Protein AF-A0A3C0G7I8-F1 (afdb_monomer)

Solvent-accessible surface area (backbone atoms only — not comparable to full-atom values): 9766 Å² total; per-residue (Å²): 88,79,38,72,7,56,22,66,44,64,63,46,77,74,35,37,33,35,42,37,39,37,36,43,68,58,21,67,82,72,39,85,88,54,86,49,59,69,55,48,51,51,53,53,50,49,58,37,45,78,68,74,43,72,70,84,62,51,44,79,36,51,72,63,36,63,72,69,69,67,92,52,60,54,32,27,35,38,39,73,42,81,46,66,68,59,52,55,56,59,64,66,66,85,47,89,30,53,48,75,42,58,27,32,32,50,41,63,47,76,64,43,49,50,55,18,50,52,47,5,52,53,41,19,49,55,52,46,47,51,56,22,57,76,70,75,40,43,74,46,58,79,77,46,77,49,64,71,82,86,74,66,77,63,78,38,74,68,58,94,89,64,81,53,65,40,47,31,43,39,30,30,45,73,84

Mean predicted aligned error: 5.97 Å

Sequence (175 aa):
MTVTGSAPLEKTIIKYRVKATLSMDQVYYADTRVENLDQLRKQYYQELKALNIDTSKFQEKEMEYFSLGYQRDGTILYYETDSKELAMKLLKTNLLGVQLQFQVKQNVSPENNKIALNAALENAKAYAMELCKTINTELGNIHAISSNANYNDDWTSYYADYQEQLTVNVVYSMN

Nearest PDB structures (foldseek):
  4hvz-assembly1_B  TM=3.948E-01  e=2.234E-05  Brucella abortus S19
  2aye-assembly1_B  TM=4.817E-01  e=7.652E-01  Human papillomavirus type 6a
  1u0s-assembly1_A  TM=3.860E-01  e=6.535E+00  Thermotoga maritima

pLDDT: mean 90.64, std 8.02, range [61.12, 98.19]

Radius of gyration: 23.78 Å; Cα contacts (8 Å, |Δi|>4): 324; chains: 1; bounding box: 54×26×65 Å

Foldseek 3Di:
DKFKFKFFFDKDFQKKKKKKKQAVVQCVVPPPVQPDAVSSVVVLVVLCVVLVHDPVQWDKDQVVNVVVVDPDDITIIMHMDRDPVNNVSSVPDDDGRIDIFMWTFIDGDPVSVVVGVVNRVVRRVVVQQVVCVVVVWHWADWDDKDWDDPDGDDIDGDDPPDGDMTMMMIDTDID

Structure (mmCIF, N/CA/C/O backbone):
data_AF-A0A3C0G7I8-F1
#
_entry.id   AF-A0A3C0G7I8-F1
#
loop_
_atom_site.group_PDB
_atom_site.id
_atom_site.type_symbol
_atom_site.label_atom_id
_atom_site.label_alt_id
_atom_site.label_comp_id
_atom_site.label_asym_id
_atom_site.label_entity_id
_atom_site.label_seq_id
_atom_site.pdbx_PDB_ins_code
_atom_site.Cartn_x
_atom_site.Cartn_y
_atom_site.Cartn_z
_atom_site.occupancy
_atom_site.B_iso_or_equiv
_atom_site.auth_seq_id
_atom_site.auth_comp_id
_atom_site.auth_asym_id
_atom_site.auth_atom_id
_atom_site.pdbx_PDB_model_num
ATOM 1 N N . MET A 1 1 ? -27.426 -0.188 22.214 1.00 93.62 1 MET A N 1
ATOM 2 C CA . MET A 1 1 ? -26.848 0.917 21.424 1.00 93.62 1 MET A CA 1
ATOM 3 C C . MET A 1 1 ? -25.549 0.448 20.803 1.00 93.62 1 MET A C 1
ATOM 5 O O . MET A 1 1 ? -24.766 -0.174 21.506 1.00 93.62 1 MET A O 1
ATOM 9 N N . THR A 1 2 ? -25.323 0.735 19.525 1.00 96.50 2 THR A N 1
ATOM 10 C CA . THR A 1 2 ? -24.067 0.407 18.836 1.00 96.50 2 THR A CA 1
ATOM 11 C C . THR A 1 2 ? -23.374 1.703 18.465 1.00 96.50 2 THR A C 1
ATOM 13 O O . THR A 1 2 ? -24.005 2.577 17.876 1.00 96.50 2 THR A O 1
ATOM 16 N N . VAL A 1 3 ? -22.097 1.821 18.810 1.00 97.19 3 VAL A N 1
ATOM 17 C CA . VAL A 1 3 ? -21.262 2.974 18.467 1.00 97.19 3 VAL A CA 1
ATOM 18 C C . VAL A 1 3 ? -19.970 2.508 17.820 1.00 97.19 3 VAL A C 1
ATOM 20 O O . VAL A 1 3 ? -19.453 1.436 18.145 1.00 97.19 3 VAL A O 1
ATOM 23 N N . THR A 1 4 ? -19.440 3.339 16.933 1.00 97.50 4 THR A N 1
ATOM 24 C CA . THR A 1 4 ? -18.114 3.154 16.353 1.00 97.50 4 THR A CA 1
ATOM 25 C C . THR A 1 4 ? -17.188 4.190 16.963 1.00 97.50 4 THR A C 1
ATOM 27 O O . THR A 1 4 ? -17.491 5.380 16.926 1.00 97.50 4 THR A O 1
ATOM 30 N N . GLY A 1 5 ? -16.077 3.735 17.529 1.00 96.88 5 GLY A N 1
ATOM 31 C CA . GLY A 1 5 ? -14.963 4.602 17.885 1.00 96.88 5 GLY A CA 1
ATOM 32 C C . GLY A 1 5 ? -13.823 4.418 16.904 1.00 96.88 5 GLY A C 1
ATOM 33 O O . GLY A 1 5 ? -13.622 3.316 16.378 1.00 96.88 5 GLY A O 1
ATOM 34 N N . SER A 1 6 ? -13.070 5.482 16.665 1.00 96.06 6 SER A N 1
ATOM 35 C CA . SER A 1 6 ? -11.881 5.421 15.827 1.00 96.06 6 SER A CA 1
ATOM 36 C C . SER A 1 6 ? -10.701 6.153 16.444 1.00 96.06 6 SER A C 1
ATOM 38 O O . SER A 1 6 ? -10.852 7.077 17.244 1.00 96.06 6 SER A O 1
ATOM 40 N N . ALA A 1 7 ? -9.505 5.703 16.081 1.00 95.44 7 ALA A N 1
ATOM 41 C CA . ALA A 1 7 ? -8.261 6.360 16.438 1.00 95.44 7 ALA A CA 1
ATOM 42 C C . ALA A 1 7 ? -7.238 6.208 15.308 1.00 95.44 7 ALA A C 1
ATOM 44 O O . ALA A 1 7 ? -7.260 5.199 14.594 1.00 95.44 7 ALA A O 1
ATOM 45 N N . PRO A 1 8 ? -6.323 7.177 15.143 1.00 93.12 8 PRO A N 1
ATOM 46 C CA . PRO A 1 8 ? -5.198 7.037 14.231 1.00 93.12 8 PRO A CA 1
ATOM 47 C C . PRO A 1 8 ? -4.386 5.769 14.506 1.00 93.12 8 PRO A C 1
ATOM 49 O O . PRO A 1 8 ? -4.097 5.448 15.660 1.00 93.12 8 PRO A O 1
ATOM 52 N N . LEU A 1 9 ? -3.990 5.070 13.443 1.00 90.94 9 LEU A N 1
ATOM 53 C CA . LEU A 1 9 ? -3.142 3.888 13.521 1.00 90.94 9 LEU A CA 1
ATOM 54 C C . LEU A 1 9 ? -1.766 4.189 12.930 1.00 90.94 9 LEU A C 1
ATOM 56 O O . LEU A 1 9 ? -1.592 4.287 11.716 1.00 90.94 9 LEU A O 1
ATOM 60 N N . GLU A 1 10 ? -0.768 4.311 13.799 1.00 89.75 10 GLU A N 1
ATOM 61 C CA . GLU A 1 10 ? 0.603 4.545 13.360 1.00 89.75 10 GLU A CA 1
ATOM 62 C C . GLU A 1 10 ? 1.241 3.278 12.783 1.00 89.75 10 GLU A C 1
ATOM 64 O O . GLU A 1 10 ? 1.371 2.251 13.459 1.00 89.75 10 GLU A O 1
ATOM 69 N N . LYS A 1 11 ? 1.706 3.394 11.536 1.00 88.19 11 LYS A N 1
ATOM 70 C CA . LYS A 1 11 ? 2.409 2.346 10.795 1.00 88.19 11 LYS A CA 1
ATOM 71 C C . LYS A 1 11 ? 3.816 2.785 10.426 1.00 88.19 11 LYS A C 1
ATOM 73 O O . LYS A 1 11 ? 4.028 3.907 9.973 1.00 88.19 11 LYS A O 1
ATOM 78 N N . THR A 1 12 ? 4.758 1.854 10.507 1.00 89.25 12 THR A N 1
ATOM 79 C CA . THR A 1 12 ? 6.131 2.063 10.040 1.00 89.25 12 THR A CA 1
ATOM 80 C C . THR A 1 12 ? 6.305 1.426 8.671 1.00 89.25 12 THR A C 1
ATOM 82 O O . THR A 1 12 ? 5.957 0.261 8.477 1.00 89.25 12 THR A O 1
ATOM 85 N N . ILE A 1 13 ? 6.852 2.173 7.711 1.00 91.38 13 ILE A N 1
ATOM 86 C CA . ILE A 1 13 ? 7.230 1.610 6.411 1.00 91.38 13 ILE A CA 1
ATOM 87 C C . ILE A 1 13 ? 8.472 0.743 6.606 1.00 91.38 13 ILE A C 1
ATOM 89 O O . ILE A 1 13 ? 9.491 1.221 7.100 1.00 91.38 13 ILE A O 1
ATOM 93 N N . ILE A 1 14 ? 8.380 -0.519 6.195 1.00 92.69 14 ILE A N 1
ATOM 94 C CA . ILE A 1 14 ? 9.472 -1.494 6.297 1.00 92.69 14 ILE A CA 1
ATOM 95 C C . ILE A 1 14 ? 10.107 -1.809 4.943 1.00 92.69 14 ILE A C 1
ATOM 97 O O . ILE A 1 14 ? 11.230 -2.298 4.908 1.00 92.69 14 ILE A O 1
ATOM 101 N N . LYS A 1 15 ? 9.407 -1.543 3.831 1.00 95.00 15 LYS A N 1
ATOM 102 C CA . LYS A 1 15 ? 9.918 -1.787 2.479 1.00 95.00 15 LYS A CA 1
ATOM 103 C C . LYS A 1 15 ? 9.237 -0.893 1.448 1.00 95.00 15 LYS A C 1
ATOM 105 O O . LYS A 1 15 ? 8.079 -0.512 1.623 1.00 95.00 15 LYS A O 1
ATOM 110 N N . TYR A 1 16 ? 9.933 -0.616 0.352 1.00 95.75 16 TYR A N 1
ATOM 111 C CA . TYR A 1 16 ? 9.432 0.155 -0.784 1.00 95.75 16 TYR A CA 1
ATOM 112 C C . TYR A 1 16 ? 9.385 -0.706 -2.045 1.00 95.75 16 TYR A C 1
ATOM 114 O O . TYR A 1 16 ? 10.254 -1.553 -2.265 1.00 95.75 16 TYR A O 1
ATOM 122 N N . ARG A 1 17 ? 8.387 -0.459 -2.893 1.00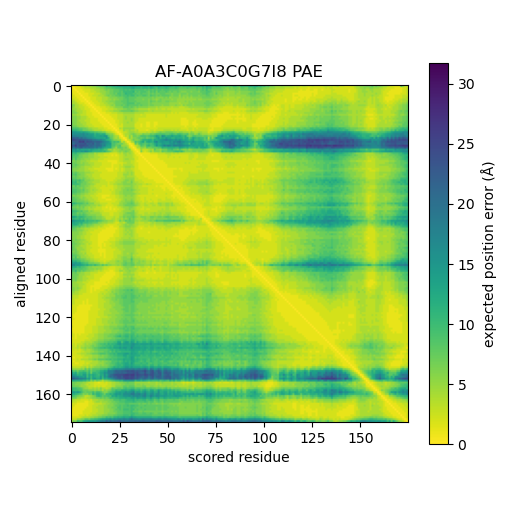 96.06 17 ARG A N 1
ATOM 123 C CA . ARG A 1 17 ? 8.266 -1.057 -4.220 1.00 96.06 17 ARG A CA 1
ATOM 124 C C . ARG A 1 17 ? 7.840 -0.006 -5.227 1.00 96.06 17 ARG A C 1
ATOM 126 O O . ARG A 1 17 ? 6.940 0.787 -4.969 1.00 96.06 17 ARG A O 1
ATOM 133 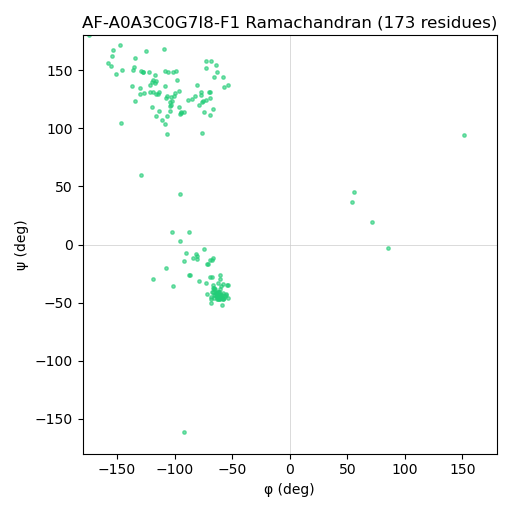N N . VAL A 1 18 ? 8.469 -0.024 -6.393 1.00 96.38 18 VAL A N 1
ATOM 134 C CA . VAL A 1 18 ? 7.948 0.660 -7.575 1.00 96.38 18 VAL A CA 1
ATOM 135 C C . VAL A 1 18 ? 7.348 -0.395 -8.487 1.00 96.38 18 VAL A C 1
ATOM 137 O O . VAL A 1 18 ? 8.038 -1.328 -8.902 1.00 96.38 18 VAL A O 1
ATOM 140 N N . LYS A 1 19 ? 6.053 -0.249 -8.762 1.00 96.12 19 LYS A N 1
ATOM 141 C CA . LYS A 1 19 ? 5.335 -1.012 -9.779 1.00 96.12 19 LYS A CA 1
ATOM 142 C C . LYS A 1 19 ? 5.344 -0.194 -11.063 1.00 96.12 19 LYS A C 1
ATOM 144 O O . LYS A 1 19 ? 4.755 0.883 -11.103 1.00 96.12 19 LYS A O 1
ATOM 149 N N . ALA A 1 20 ? 6.022 -0.697 -12.086 1.00 95.75 20 ALA A N 1
ATOM 150 C CA . ALA A 1 20 ? 6.023 -0.117 -13.419 1.00 95.75 20 ALA A CA 1
ATOM 151 C C . ALA A 1 20 ? 5.139 -0.961 -14.337 1.00 95.75 20 ALA A C 1
ATOM 153 O O . ALA A 1 20 ? 5.440 -2.123 -14.596 1.00 95.75 20 ALA A O 1
ATOM 154 N N . THR A 1 21 ? 4.047 -0.380 -14.815 1.00 95.31 21 THR A N 1
ATOM 155 C CA . THR A 1 21 ? 3.182 -0.980 -15.829 1.00 95.31 21 THR A CA 1
ATOM 156 C C . THR A 1 21 ? 3.622 -0.454 -17.187 1.00 95.31 21 THR A C 1
ATOM 158 O O . THR A 1 21 ? 3.489 0.739 -17.459 1.00 95.31 21 THR A O 1
ATOM 161 N N . LEU A 1 22 ? 4.158 -1.335 -18.025 1.00 94.31 22 LEU A N 1
ATOM 162 C CA . LEU A 1 22 ? 4.527 -1.041 -19.407 1.00 94.31 22 LEU A CA 1
ATOM 163 C C . LEU A 1 22 ? 3.370 -1.497 -20.290 1.00 94.31 22 LEU A C 1
ATOM 165 O O . LEU A 1 22 ? 3.034 -2.677 -20.281 1.00 94.31 22 LEU A O 1
ATOM 169 N N . SER A 1 23 ? 2.748 -0.579 -21.025 1.00 92.50 23 SER A N 1
ATOM 170 C CA . SER A 1 23 ? 1.558 -0.873 -21.826 1.00 92.50 23 SER A CA 1
ATOM 171 C C . SER A 1 23 ? 1.666 -0.283 -23.225 1.00 92.50 23 SER A C 1
ATOM 173 O O . SER A 1 23 ? 1.800 0.933 -23.386 1.00 92.50 23 SER A O 1
ATOM 175 N N . MET A 1 24 ? 1.531 -1.135 -24.245 1.00 90.19 24 MET A N 1
ATOM 176 C CA . MET A 1 24 ? 1.491 -0.689 -25.639 1.00 90.19 24 MET A CA 1
ATOM 177 C C . MET A 1 24 ? 0.193 0.049 -25.991 1.00 90.19 24 MET A C 1
ATOM 179 O O . MET A 1 24 ? 0.175 0.782 -26.978 1.00 90.19 24 MET A O 1
ATOM 183 N N . ASP A 1 25 ? -0.867 -0.069 -25.178 1.00 83.19 25 ASP A N 1
ATOM 184 C CA . ASP A 1 25 ? -2.118 0.687 -25.363 1.00 83.19 25 ASP A CA 1
ATOM 185 C C . ASP A 1 25 ? -1.883 2.200 -25.351 1.00 83.19 25 ASP A C 1
ATOM 187 O O . ASP A 1 25 ? -2.437 2.920 -26.177 1.00 83.19 25 ASP A O 1
ATOM 191 N N . GLN A 1 26 ? -1.028 2.690 -24.450 1.00 72.38 26 GLN A N 1
ATOM 192 C CA . GLN A 1 26 ? -0.733 4.122 -24.339 1.00 72.38 26 GLN A CA 1
ATOM 193 C C . GLN A 1 26 ? 0.260 4.599 -25.404 1.00 72.38 26 GLN A C 1
ATOM 195 O O . GLN A 1 26 ? 0.187 5.741 -25.851 1.00 72.38 26 GLN A O 1
ATOM 200 N N . VAL A 1 27 ? 1.179 3.727 -25.822 1.00 77.38 27 VAL A N 1
ATOM 201 C CA . VAL A 1 27 ? 2.197 4.033 -26.837 1.00 77.38 27 VAL A CA 1
ATOM 202 C C . VAL A 1 27 ? 1.580 4.129 -28.224 1.00 77.38 27 VAL A C 1
ATOM 204 O O . VAL A 1 27 ? 1.882 5.063 -28.959 1.00 77.38 27 VAL A O 1
ATOM 207 N N . TYR A 1 28 ? 0.673 3.210 -28.563 1.00 66.25 28 TYR A N 1
ATOM 208 C CA . TYR A 1 28 ? 0.080 3.103 -29.897 1.00 66.25 28 TYR A CA 1
ATOM 209 C C . TYR A 1 28 ? -0.540 4.417 -30.400 1.00 66.25 28 TYR A C 1
ATOM 211 O O . TYR A 1 28 ? -0.462 4.724 -31.587 1.00 66.25 28 TYR A O 1
ATOM 219 N N . TYR A 1 29 ? -1.129 5.209 -29.501 1.00 63.94 29 TYR A N 1
ATOM 220 C CA . TYR A 1 29 ? -1.742 6.493 -29.848 1.00 63.94 29 TYR A CA 1
ATOM 221 C C . TYR A 1 29 ? -0.792 7.696 -29.732 1.00 63.94 29 TYR A C 1
ATOM 223 O O . TYR A 1 29 ? -1.132 8.770 -30.223 1.00 63.94 29 TYR A O 1
ATOM 231 N N . ALA A 1 30 ? 0.367 7.546 -29.080 1.00 64.44 30 ALA A N 1
ATOM 232 C CA . ALA A 1 30 ? 1.217 8.664 -28.661 1.00 64.44 30 ALA A CA 1
ATOM 233 C C . ALA A 1 30 ? 2.624 8.671 -29.283 1.00 64.44 30 ALA A C 1
ATOM 235 O O . ALA A 1 30 ? 3.187 9.747 -29.476 1.00 64.44 30 ALA A O 1
ATOM 236 N N . ASP A 1 31 ? 3.201 7.509 -29.605 1.00 66.94 31 ASP A N 1
ATOM 237 C CA . ASP A 1 31 ? 4.534 7.409 -30.204 1.00 66.94 31 ASP A CA 1
ATOM 238 C C . ASP A 1 31 ? 4.634 6.219 -31.167 1.00 66.94 31 ASP A C 1
ATOM 240 O O . ASP A 1 31 ? 4.769 5.064 -30.767 1.00 66.94 31 ASP A O 1
ATOM 244 N N . THR A 1 32 ? 4.618 6.511 -32.468 1.00 66.44 32 THR A N 1
ATOM 245 C CA . THR A 1 32 ? 4.704 5.500 -33.531 1.00 66.44 32 THR A CA 1
ATOM 246 C C . THR A 1 32 ? 6.107 4.915 -33.715 1.00 66.44 32 THR A C 1
ATOM 248 O O . THR A 1 32 ? 6.276 4.010 -34.528 1.00 66.44 32 THR A O 1
ATOM 251 N N . ARG A 1 33 ? 7.122 5.409 -32.988 1.00 72.19 33 ARG A N 1
ATOM 252 C CA . ARG A 1 33 ? 8.514 4.920 -33.069 1.00 72.19 33 ARG A CA 1
ATOM 253 C C . ARG A 1 33 ? 8.770 3.691 -32.200 1.00 72.19 33 ARG A C 1
ATOM 255 O O . ARG A 1 33 ? 9.837 3.092 -32.308 1.00 72.19 33 ARG A O 1
ATOM 262 N N . VAL A 1 34 ? 7.836 3.353 -31.313 1.00 81.12 34 VAL A N 1
ATOM 263 C CA . VAL A 1 34 ? 7.900 2.165 -30.462 1.00 81.12 34 VAL A CA 1
ATOM 264 C C . VAL A 1 34 ? 6.868 1.172 -30.980 1.00 81.12 34 VAL A C 1
ATOM 266 O O . VAL A 1 34 ? 5.666 1.333 -30.794 1.00 81.12 34 VAL A O 1
ATOM 269 N N . GLU A 1 35 ? 7.355 0.149 -31.671 1.00 82.81 35 GLU A N 1
ATOM 270 C CA . GLU A 1 35 ? 6.530 -0.797 -32.426 1.00 82.81 35 GLU A CA 1
ATOM 271 C C . GLU A 1 35 ? 6.046 -1.969 -31.566 1.00 82.81 35 GLU A C 1
ATOM 273 O O . GLU A 1 35 ? 5.028 -2.587 -31.871 1.00 82.81 35 GLU A O 1
ATOM 278 N N . ASN A 1 36 ? 6.780 -2.305 -30.502 1.00 89.56 36 ASN A N 1
ATOM 279 C CA . ASN A 1 36 ? 6.503 -3.467 -29.660 1.00 89.56 36 ASN A CA 1
ATOM 280 C C . ASN A 1 36 ? 7.014 -3.299 -28.222 1.00 89.56 36 ASN A C 1
ATOM 282 O O . ASN A 1 36 ? 7.822 -2.418 -27.909 1.00 89.56 36 ASN A O 1
ATOM 286 N N . LEU A 1 37 ? 6.556 -4.202 -27.351 1.00 90.94 37 LEU A N 1
ATOM 287 C CA . LEU A 1 37 ? 6.876 -4.207 -25.926 1.00 90.94 37 LEU A CA 1
ATOM 288 C C . LEU A 1 37 ? 8.381 -4.332 -25.645 1.00 90.94 37 LEU A C 1
ATOM 290 O O . LEU A 1 37 ? 8.884 -3.711 -24.710 1.00 90.94 37 LEU A O 1
ATOM 294 N N . ASP A 1 38 ? 9.123 -5.090 -26.453 1.00 92.62 38 ASP A N 1
ATOM 295 C CA . ASP A 1 38 ? 10.566 -5.261 -26.261 1.00 92.62 38 ASP A CA 1
ATOM 296 C C . ASP A 1 38 ? 11.335 -3.954 -26.478 1.00 92.62 38 ASP A C 1
ATOM 298 O O . ASP A 1 38 ? 12.288 -3.666 -25.747 1.00 92.62 38 ASP A O 1
ATOM 302 N N . GLN A 1 39 ? 10.927 -3.146 -27.461 1.00 91.88 39 GLN A N 1
ATOM 303 C CA . GLN A 1 39 ? 11.487 -1.812 -27.676 1.00 91.88 39 GLN A CA 1
ATOM 304 C C . GLN A 1 39 ? 11.152 -0.880 -26.505 1.00 91.88 39 GLN A C 1
ATOM 306 O O . GLN A 1 39 ? 12.063 -0.236 -25.980 1.00 91.88 39 GLN A O 1
ATOM 311 N N . LEU A 1 40 ? 9.895 -0.873 -26.039 1.00 92.44 40 LEU A N 1
ATOM 312 C CA . LEU A 1 40 ? 9.478 -0.092 -24.868 1.00 92.44 40 LEU A CA 1
ATOM 313 C C . LEU A 1 40 ? 10.292 -0.474 -23.620 1.00 92.44 40 LEU A C 1
ATOM 315 O O . LEU A 1 40 ? 10.839 0.391 -22.935 1.00 92.44 40 LEU A O 1
ATOM 319 N N . ARG A 1 41 ? 10.447 -1.778 -23.357 1.00 93.88 41 ARG A N 1
ATOM 320 C CA . ARG A 1 41 ? 11.230 -2.304 -22.228 1.00 93.88 41 ARG A CA 1
ATOM 321 C C . ARG A 1 41 ? 12.698 -1.883 -22.321 1.00 93.88 41 ARG A C 1
ATOM 323 O O . ARG A 1 41 ? 13.283 -1.468 -21.321 1.00 93.88 41 ARG A O 1
ATOM 330 N N . LYS A 1 42 ? 13.303 -1.960 -23.512 1.00 93.31 42 LYS A N 1
ATOM 331 C CA . LYS A 1 42 ? 14.693 -1.525 -23.736 1.00 93.31 42 LYS A CA 1
ATOM 332 C C . LYS A 1 42 ? 14.872 -0.034 -23.463 1.00 93.31 42 LYS A C 1
ATOM 334 O O . LYS A 1 42 ? 15.821 0.316 -22.766 1.00 93.31 42 LYS A O 1
ATOM 339 N N . GLN A 1 43 ? 13.973 0.814 -23.963 1.00 92.38 43 GLN A N 1
ATOM 340 C CA . GLN A 1 43 ? 14.009 2.257 -23.701 1.00 92.38 43 GLN A CA 1
ATOM 341 C C . GLN A 1 43 ? 13.856 2.552 -22.206 1.00 92.38 43 GLN A C 1
ATOM 343 O O . GLN A 1 43 ? 14.667 3.280 -21.638 1.00 92.38 43 GLN A O 1
ATOM 348 N N . TYR A 1 44 ? 12.900 1.901 -21.537 1.00 94.12 44 TYR A N 1
ATOM 349 C CA . TYR A 1 44 ? 12.710 2.053 -20.095 1.00 94.12 44 TYR A CA 1
ATOM 350 C C . TYR A 1 44 ? 13.974 1.687 -19.303 1.00 94.12 44 TYR A C 1
ATOM 352 O O . TYR A 1 44 ? 14.437 2.451 -18.458 1.00 94.12 44 TYR A O 1
ATOM 360 N N . TYR A 1 45 ? 14.602 0.550 -19.613 1.00 95.00 45 TYR A N 1
ATOM 361 C CA . TYR A 1 45 ? 15.847 0.142 -18.961 1.00 95.00 45 TYR A CA 1
ATOM 362 C C . TYR A 1 45 ? 17.045 1.035 -19.300 1.00 95.00 45 TYR A C 1
ATOM 364 O O . TYR A 1 45 ? 17.956 1.147 -18.480 1.00 95.00 45 TYR A O 1
ATOM 372 N N . GLN A 1 46 ? 17.074 1.681 -20.466 1.00 93.88 46 GLN A N 1
ATOM 373 C CA . GLN A 1 46 ? 18.107 2.666 -20.799 1.00 93.88 46 GLN A CA 1
ATOM 374 C C . GLN A 1 46 ? 17.977 3.931 -19.941 1.00 93.88 46 GLN A C 1
ATOM 376 O O . GLN A 1 46 ? 18.970 4.341 -19.339 1.00 93.88 46 GLN A O 1
ATOM 381 N N . GLU A 1 47 ? 16.766 4.480 -19.803 1.00 92.81 47 GLU A N 1
ATOM 382 C CA . GLU A 1 47 ? 16.472 5.619 -18.913 1.00 92.81 47 GLU A CA 1
ATOM 383 C C . GLU A 1 47 ? 16.877 5.314 -17.462 1.00 92.81 47 GLU A C 1
ATOM 385 O O . GLU A 1 47 ? 17.557 6.092 -16.790 1.00 92.81 47 GLU A O 1
ATOM 390 N N . LEU A 1 48 ? 16.543 4.114 -16.988 1.00 94.06 48 LEU A N 1
ATOM 391 C CA . LEU A 1 48 ? 16.911 3.652 -15.651 1.00 94.06 48 LEU A CA 1
ATOM 392 C C . LEU A 1 48 ? 18.427 3.521 -15.454 1.00 94.06 48 LEU A C 1
ATOM 394 O O . LEU A 1 48 ? 18.958 3.924 -14.416 1.00 94.06 48 LEU A O 1
ATOM 398 N N . LYS A 1 49 ? 19.149 2.999 -16.449 1.00 92.94 49 LYS A N 1
ATOM 399 C CA . LYS A 1 49 ? 20.615 2.898 -16.400 1.00 92.94 49 LYS A CA 1
ATOM 400 C C . LYS A 1 49 ? 21.286 4.268 -16.395 1.00 92.94 49 LYS A C 1
ATOM 402 O O . LYS A 1 49 ? 22.257 4.438 -15.663 1.00 92.94 49 LYS A O 1
ATOM 407 N N . ALA A 1 50 ? 20.757 5.250 -17.128 1.00 91.88 50 ALA A N 1
ATOM 408 C CA . ALA A 1 50 ? 21.240 6.635 -17.075 1.00 91.88 50 ALA A CA 1
ATOM 409 C C . ALA A 1 50 ? 21.098 7.244 -15.666 1.00 91.88 50 ALA A C 1
ATOM 411 O O . ALA A 1 50 ? 21.884 8.096 -15.255 1.00 91.88 50 ALA A O 1
ATOM 412 N N . LEU A 1 51 ? 20.138 6.746 -14.883 1.00 90.25 51 LEU A N 1
ATOM 413 C CA . LEU A 1 51 ? 19.953 7.073 -13.472 1.00 90.25 51 LEU A CA 1
ATOM 414 C C . LEU A 1 51 ? 20.770 6.180 -12.519 1.00 90.25 51 LEU A C 1
ATOM 416 O O . LEU A 1 51 ? 20.560 6.254 -11.308 1.00 90.25 51 LEU A O 1
ATOM 420 N N . ASN A 1 52 ? 21.715 5.370 -13.002 1.00 91.62 52 ASN A N 1
ATOM 421 C CA . ASN A 1 52 ? 22.485 4.405 -12.203 1.00 91.62 52 ASN A CA 1
ATOM 422 C C . ASN A 1 52 ? 21.597 3.432 -11.404 1.00 91.62 52 ASN A C 1
ATOM 424 O O . ASN A 1 52 ? 21.905 3.097 -10.259 1.00 91.62 52 ASN A O 1
ATOM 428 N N . ILE A 1 53 ? 20.465 3.017 -11.977 1.00 93.31 53 ILE A N 1
ATOM 429 C CA . ILE A 1 53 ? 19.558 2.049 -11.359 1.00 93.31 53 ILE A CA 1
ATOM 430 C C . ILE A 1 53 ? 19.873 0.653 -11.897 1.00 93.31 53 ILE A C 1
ATOM 432 O O . ILE A 1 53 ? 19.995 0.444 -13.105 1.00 93.31 53 ILE A O 1
ATOM 436 N N . ASP A 1 54 ? 19.996 -0.310 -10.987 1.00 93.31 54 ASP A N 1
ATOM 437 C CA . ASP A 1 54 ? 20.296 -1.700 -11.316 1.00 93.31 54 ASP A CA 1
ATOM 438 C C . ASP A 1 54 ? 19.058 -2.415 -11.871 1.00 93.31 54 ASP A C 1
ATOM 440 O O . ASP A 1 54 ? 18.222 -2.935 -11.132 1.00 93.31 54 ASP A O 1
ATOM 444 N N . THR A 1 55 ? 18.951 -2.468 -13.197 1.00 93.19 55 THR A N 1
ATOM 445 C CA . THR A 1 55 ? 17.797 -3.070 -13.871 1.00 93.19 55 THR A CA 1
ATOM 446 C C . THR A 1 55 ? 17.680 -4.584 -13.662 1.00 93.19 55 THR A C 1
ATOM 448 O O . THR A 1 55 ? 16.642 -5.150 -13.987 1.00 93.19 55 THR A O 1
ATOM 451 N N . SER A 1 56 ? 18.704 -5.263 -13.129 1.00 94.88 56 SER A N 1
ATOM 452 C CA . SER A 1 56 ? 18.637 -6.708 -12.859 1.00 94.88 56 SER A CA 1
ATOM 453 C C . SER A 1 56 ? 17.720 -7.061 -11.683 1.00 94.88 56 SER A C 1
ATOM 455 O O . SER A 1 56 ? 17.291 -8.204 -11.554 1.00 94.88 56 SER A O 1
ATOM 457 N N . LYS A 1 57 ? 17.379 -6.074 -10.844 1.00 94.69 57 LYS A N 1
ATOM 458 C CA . LYS A 1 57 ? 16.495 -6.251 -9.683 1.00 94.69 57 LYS A CA 1
ATOM 459 C C . LYS A 1 57 ? 15.009 -6.229 -10.026 1.00 94.69 57 LYS A C 1
ATOM 461 O O . LYS A 1 57 ? 14.193 -6.494 -9.144 1.00 94.69 57 LYS A O 1
ATOM 466 N N . PHE A 1 58 ? 14.648 -5.902 -11.267 1.00 96.44 58 PHE A N 1
ATOM 467 C CA . PHE A 1 58 ? 13.253 -5.943 -11.681 1.00 96.44 58 PHE A CA 1
ATOM 468 C C . PHE A 1 58 ? 12.760 -7.382 -11.781 1.00 96.44 58 PHE A C 1
ATOM 470 O O . PHE A 1 58 ? 13.376 -8.227 -12.427 1.00 96.44 58 PHE A O 1
ATOM 477 N N . GLN A 1 59 ? 11.608 -7.639 -11.172 1.00 96.88 59 GLN A N 1
ATOM 478 C CA . GLN A 1 59 ? 10.864 -8.874 -11.360 1.00 96.88 59 GLN A CA 1
ATOM 479 C C . GLN A 1 59 ? 9.699 -8.632 -12.305 1.00 96.88 59 GLN A C 1
ATOM 481 O O . GLN A 1 59 ? 8.841 -7.794 -12.030 1.00 96.88 59 GLN A O 1
ATOM 486 N N . GLU A 1 60 ? 9.649 -9.399 -13.384 1.00 96.12 60 GLU A N 1
ATOM 487 C CA . GLU A 1 60 ? 8.547 -9.356 -14.334 1.00 96.12 60 GLU A CA 1
ATOM 488 C C . GLU A 1 60 ? 7.342 -10.163 -13.826 1.00 96.12 60 GLU A C 1
ATOM 490 O O . GLU A 1 60 ? 7.491 -11.250 -13.261 1.00 96.12 60 GLU A O 1
ATOM 495 N N . LYS A 1 61 ? 6.144 -9.596 -13.986 1.00 94.88 61 LYS A N 1
ATOM 496 C CA . LYS A 1 61 ? 4.850 -10.121 -13.528 1.00 94.88 61 LYS A CA 1
ATOM 497 C C . LYS A 1 61 ? 3.854 -10.125 -14.685 1.00 94.88 61 LYS A C 1
ATOM 499 O O . LYS A 1 61 ? 2.806 -9.490 -14.633 1.00 94.88 61 LYS A O 1
ATOM 504 N N . GLU A 1 62 ? 4.194 -10.858 -15.736 1.00 87.75 62 GLU A N 1
ATOM 505 C CA . GLU A 1 62 ? 3.415 -10.932 -16.978 1.00 87.75 62 GLU A CA 1
ATOM 506 C C . GLU A 1 62 ? 1.941 -11.317 -16.734 1.00 87.75 62 GLU A C 1
ATOM 508 O O . GLU A 1 62 ? 1.028 -10.632 -17.189 1.00 87.75 62 GLU A O 1
ATOM 513 N N . MET A 1 63 ? 1.696 -12.337 -15.901 1.00 89.81 63 MET A N 1
ATOM 514 C CA . MET A 1 63 ? 0.339 -12.773 -15.537 1.00 89.81 63 MET A CA 1
ATOM 515 C C . MET A 1 63 ? -0.491 -11.694 -14.835 1.00 89.81 63 MET A C 1
ATOM 517 O O . MET A 1 63 ? -1.714 -11.683 -14.957 1.00 89.81 63 MET A O 1
ATOM 521 N N . GLU A 1 64 ? 0.153 -10.790 -14.096 1.00 93.94 64 GLU A N 1
ATOM 522 C CA . GLU A 1 64 ? -0.551 -9.683 -13.456 1.00 93.94 64 GLU A CA 1
ATOM 523 C C . GLU A 1 64 ? -0.985 -8.637 -14.481 1.00 93.94 64 GLU A C 1
ATOM 525 O O . GLU A 1 64 ? -2.032 -8.030 -14.313 1.00 93.94 64 GLU A O 1
ATOM 530 N N . TYR A 1 65 ? -0.220 -8.427 -15.556 1.00 92.81 65 TYR A N 1
ATOM 531 C CA . TYR A 1 65 ? -0.657 -7.537 -16.627 1.00 92.81 65 TYR A CA 1
ATOM 532 C C . TYR A 1 65 ? -1.847 -8.142 -17.381 1.00 92.81 65 TYR A C 1
ATOM 534 O O . TYR A 1 65 ? -2.849 -7.461 -17.593 1.00 92.81 65 TYR A O 1
ATOM 542 N N . PHE A 1 66 ? -1.780 -9.438 -17.710 1.00 89.56 66 PHE A N 1
ATOM 543 C CA . PHE A 1 66 ? -2.876 -10.141 -18.383 1.00 89.56 66 PHE A CA 1
ATOM 544 C C . PHE A 1 66 ? -4.195 -10.101 -17.604 1.00 89.56 66 PHE A C 1
ATOM 546 O O . PHE A 1 66 ? -5.262 -10.020 -18.212 1.00 89.56 66 PHE A O 1
ATOM 553 N N . SER A 1 67 ? -4.151 -10.113 -16.267 1.00 92.00 67 SER A N 1
ATOM 554 C CA . SER A 1 67 ? -5.368 -10.043 -15.449 1.00 92.00 67 SER A CA 1
ATOM 555 C C . SER A 1 67 ? -6.073 -8.681 -15.497 1.00 92.00 67 SER A C 1
ATOM 557 O O . SER A 1 67 ? -7.233 -8.591 -15.099 1.00 92.00 67 SER A O 1
ATOM 559 N N . LEU A 1 68 ? -5.420 -7.634 -16.019 1.00 89.50 68 LEU A N 1
ATOM 560 C CA . LEU A 1 68 ? -6.007 -6.299 -16.170 1.00 89.50 68 LEU A CA 1
ATOM 561 C C . LEU A 1 68 ? -6.912 -6.169 -17.406 1.00 89.50 68 LEU A C 1
ATOM 563 O O . LEU A 1 68 ? -7.618 -5.170 -17.528 1.00 89.50 68 LEU A O 1
ATOM 567 N N . GLY A 1 69 ? -6.921 -7.160 -18.307 1.00 85.81 69 GLY A N 1
ATOM 568 C CA . GLY A 1 69 ? -7.817 -7.185 -19.469 1.00 85.81 69 GLY A CA 1
ATOM 569 C C . GLY A 1 69 ? -7.477 -6.171 -20.568 1.00 85.81 69 GLY A C 1
ATOM 570 O O . GLY A 1 69 ? -8.342 -5.848 -21.384 1.00 85.81 69 GLY A O 1
ATOM 571 N N . TYR A 1 70 ? -6.243 -5.658 -20.589 1.00 86.50 70 TYR A N 1
ATOM 572 C CA . TYR A 1 70 ? -5.759 -4.797 -21.668 1.00 86.50 70 TYR A CA 1
ATOM 573 C C . TYR A 1 70 ? -5.723 -5.540 -23.007 1.00 86.50 70 TYR A C 1
ATOM 575 O O . TYR A 1 70 ? -5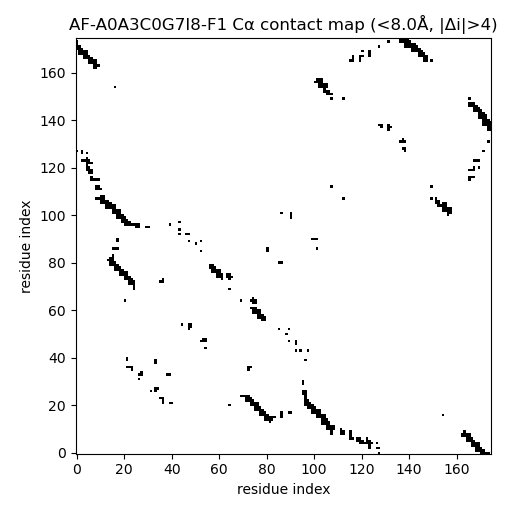.541 -6.757 -23.058 1.00 86.50 70 TYR A O 1
ATOM 583 N N . GLN A 1 71 ? -5.938 -4.799 -24.096 1.00 82.75 71 GLN A N 1
ATOM 584 C CA . GLN A 1 71 ? -6.094 -5.386 -25.430 1.00 82.75 71 GLN A CA 1
ATOM 585 C C . GLN A 1 71 ? -4.762 -5.601 -26.148 1.00 82.75 71 GLN A C 1
ATOM 587 O O . GLN A 1 71 ? -4.682 -6.459 -27.027 1.00 82.75 71 GLN A O 1
ATOM 592 N N . ARG A 1 72 ? -3.735 -4.812 -25.814 1.00 87.19 72 ARG A N 1
ATOM 593 C CA . ARG A 1 72 ? -2.397 -4.920 -26.406 1.00 87.19 72 ARG A CA 1
ATOM 594 C C . ARG A 1 72 ? -1.383 -5.466 -25.415 1.00 87.19 72 ARG A C 1
ATOM 596 O O . ARG A 1 72 ? -1.627 -5.531 -24.215 1.00 87.19 72 ARG A O 1
ATOM 603 N N . ASP A 1 73 ? -0.224 -5.819 -25.958 1.00 90.75 73 ASP A N 1
ATOM 604 C CA . ASP A 1 73 ? 0.902 -6.334 -25.194 1.00 90.75 73 ASP A CA 1
ATOM 605 C C . ASP A 1 73 ? 1.364 -5.350 -24.116 1.00 90.75 73 ASP A C 1
ATOM 607 O O . ASP A 1 73 ? 1.422 -4.128 -24.301 1.00 90.75 73 ASP A O 1
ATOM 611 N N . GLY A 1 74 ? 1.784 -5.914 -22.995 1.00 93.19 74 GLY A N 1
ATOM 612 C CA . GLY A 1 74 ? 2.374 -5.169 -21.905 1.00 93.19 74 GLY A CA 1
ATOM 613 C C . GLY A 1 74 ? 2.877 -6.089 -20.813 1.00 93.19 74 GLY A C 1
ATOM 614 O O . GLY A 1 74 ? 2.819 -7.312 -20.915 1.00 93.19 74 GLY A O 1
ATOM 615 N N . THR A 1 75 ? 3.434 -5.484 -19.775 1.00 96.00 75 THR A N 1
ATOM 616 C CA . THR A 1 75 ? 3.982 -6.215 -18.640 1.00 96.00 75 THR A CA 1
ATOM 617 C C . THR A 1 75 ? 3.975 -5.355 -17.385 1.00 96.00 75 THR A C 1
ATOM 619 O O . THR A 1 75 ? 3.875 -4.126 -17.440 1.00 96.00 75 THR A O 1
ATOM 622 N N . ILE A 1 76 ? 4.106 -6.005 -16.235 1.00 96.88 76 ILE A N 1
ATOM 623 C CA . ILE A 1 76 ? 4.319 -5.343 -14.952 1.00 96.88 76 ILE A CA 1
ATOM 624 C C . ILE A 1 76 ? 5.709 -5.703 -14.455 1.00 96.88 76 ILE A C 1
ATOM 626 O O . ILE A 1 76 ? 6.086 -6.871 -14.415 1.00 96.88 76 ILE A O 1
ATOM 630 N N . LEU A 1 77 ? 6.466 -4.690 -14.047 1.00 97.19 77 LEU A N 1
ATOM 631 C CA . LEU A 1 77 ? 7.789 -4.837 -13.464 1.00 97.19 77 LEU A CA 1
ATOM 632 C C . LEU A 1 77 ? 7.767 -4.336 -12.023 1.00 97.19 77 LEU A C 1
ATOM 634 O O . LEU A 1 77 ? 7.327 -3.218 -11.744 1.00 97.19 77 LEU A O 1
ATOM 638 N N . TYR A 1 78 ? 8.274 -5.152 -11.106 1.00 97.31 78 TYR A N 1
ATOM 639 C CA . TYR A 1 78 ? 8.435 -4.797 -9.700 1.00 97.31 78 TYR A CA 1
ATOM 640 C C . TYR A 1 78 ? 9.888 -4.547 -9.361 1.00 97.31 78 TYR A C 1
ATOM 642 O O . TYR A 1 78 ? 10.735 -5.409 -9.580 1.00 97.31 78 TYR A O 1
ATOM 650 N N . TYR A 1 79 ? 10.149 -3.394 -8.755 1.00 97.19 79 TYR A N 1
ATOM 651 C CA . TYR A 1 79 ? 11.431 -3.083 -8.143 1.00 97.19 79 TYR A CA 1
ATOM 652 C C . TYR A 1 79 ? 11.251 -2.889 -6.647 1.00 97.19 79 TYR A C 1
ATOM 654 O O . TYR A 1 79 ? 10.660 -1.898 -6.222 1.00 97.19 79 TYR A O 1
ATOM 662 N N . GLU A 1 80 ? 11.774 -3.812 -5.846 1.00 96.25 80 GLU A N 1
ATOM 663 C CA . GLU A 1 80 ? 11.737 -3.713 -4.387 1.00 96.25 80 GLU A CA 1
ATOM 664 C C . GLU A 1 80 ? 13.054 -3.167 -3.830 1.00 96.25 80 GLU A C 1
ATOM 666 O O . GLU A 1 80 ? 14.143 -3.497 -4.304 1.00 96.25 80 GLU A O 1
ATOM 671 N N . THR A 1 81 ? 12.968 -2.329 -2.799 1.00 95.62 81 THR A N 1
ATOM 672 C CA . THR A 1 81 ? 14.137 -1.751 -2.135 1.00 95.62 81 THR A CA 1
ATOM 673 C C . THR A 1 81 ? 13.823 -1.294 -0.715 1.00 95.62 81 THR A C 1
ATOM 675 O O . THR A 1 81 ? 12.687 -0.955 -0.393 1.00 95.62 81 THR A O 1
ATOM 678 N N . ASP A 1 82 ? 14.855 -1.226 0.121 1.00 95.25 82 ASP A N 1
ATOM 679 C CA . ASP A 1 82 ? 14.785 -0.637 1.461 1.00 95.25 82 ASP A CA 1
ATOM 680 C C . ASP A 1 82 ? 15.123 0.871 1.444 1.00 95.25 82 ASP A C 1
ATOM 682 O O . ASP A 1 82 ? 14.951 1.569 2.440 1.00 95.25 82 ASP A O 1
ATOM 686 N N . SER A 1 83 ? 15.572 1.411 0.300 1.00 95.00 83 SER A N 1
ATOM 687 C CA . SER A 1 83 ? 15.917 2.828 0.146 1.00 95.00 83 SER A CA 1
ATOM 688 C C . SER A 1 83 ? 14.756 3.633 -0.438 1.00 95.00 83 SER A C 1
ATOM 690 O O . SER A 1 83 ? 14.427 3.524 -1.623 1.00 95.00 83 SER A O 1
ATOM 692 N N . LYS A 1 84 ? 14.190 4.525 0.384 1.00 93.62 84 LYS A N 1
ATOM 693 C CA . LYS A 1 84 ? 13.194 5.515 -0.055 1.00 93.62 84 LYS A CA 1
ATOM 694 C C . LYS A 1 84 ? 13.721 6.369 -1.207 1.00 93.62 84 LYS A C 1
ATOM 696 O O . LYS A 1 84 ? 13.011 6.605 -2.177 1.00 93.62 84 LYS A O 1
ATOM 701 N N . GLU A 1 85 ? 14.969 6.817 -1.109 1.00 94.00 85 GLU A N 1
ATOM 702 C CA . GLU A 1 85 ? 15.604 7.684 -2.105 1.00 94.00 85 GLU A CA 1
ATOM 703 C C . GLU A 1 85 ? 15.719 6.994 -3.464 1.00 94.00 85 GLU A C 1
ATOM 705 O O . GLU A 1 85 ? 15.396 7.592 -4.491 1.00 94.00 85 GLU A O 1
ATOM 710 N N . LEU A 1 86 ? 16.116 5.717 -3.474 1.00 94.44 86 LEU A N 1
ATOM 711 C CA . LEU A 1 86 ? 16.200 4.928 -4.699 1.00 94.44 86 LEU A CA 1
ATOM 712 C C . LEU A 1 86 ? 14.819 4.728 -5.328 1.00 94.44 86 LEU A C 1
ATOM 714 O O . LEU A 1 86 ? 14.659 4.906 -6.536 1.00 94.44 86 LEU A O 1
ATOM 718 N N . ALA A 1 87 ? 13.812 4.417 -4.511 1.00 93.81 87 ALA A N 1
ATOM 719 C CA . ALA A 1 87 ? 12.444 4.266 -4.986 1.00 93.81 87 ALA A CA 1
ATOM 720 C C . ALA A 1 87 ? 11.864 5.589 -5.521 1.00 93.81 87 ALA A C 1
ATOM 722 O O . ALA A 1 87 ? 11.210 5.604 -6.558 1.00 93.81 87 ALA A O 1
ATOM 723 N N . MET A 1 88 ? 12.171 6.725 -4.892 1.00 92.00 88 MET A N 1
ATOM 724 C CA . MET A 1 88 ? 11.801 8.044 -5.416 1.00 92.00 88 MET A CA 1
ATOM 725 C C . MET A 1 88 ? 12.540 8.384 -6.714 1.00 92.00 88 MET A C 1
ATO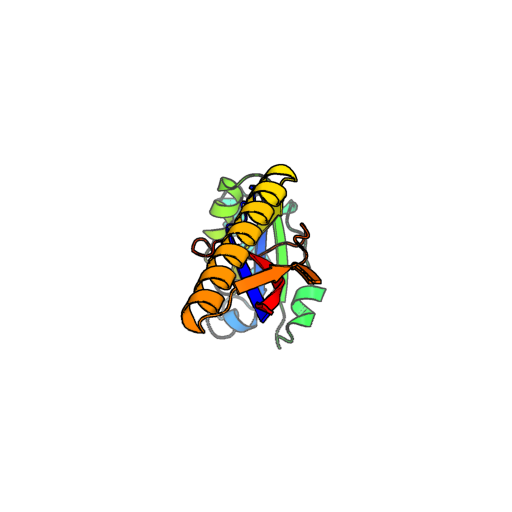M 727 O O . MET A 1 88 ? 11.966 9.029 -7.588 1.00 92.00 88 MET A O 1
ATOM 731 N N . LYS A 1 89 ? 13.802 7.963 -6.867 1.00 93.12 89 LYS A N 1
ATOM 732 C CA . LYS A 1 89 ? 14.574 8.157 -8.103 1.00 93.12 89 LYS A CA 1
ATOM 733 C C . LYS A 1 89 ? 13.955 7.395 -9.274 1.00 93.12 89 LYS A C 1
ATOM 735 O O . LYS A 1 89 ? 13.849 7.956 -10.359 1.00 93.12 89 LYS A O 1
ATOM 740 N N . LEU A 1 90 ? 13.506 6.164 -9.029 1.00 92.56 90 LEU A N 1
ATOM 741 C CA . LEU A 1 90 ? 12.771 5.339 -9.990 1.00 92.56 90 LEU A CA 1
ATOM 742 C C . LEU A 1 90 ? 11.516 6.039 -10.525 1.00 92.56 90 LEU A C 1
ATOM 744 O O . LEU A 1 90 ? 11.274 6.015 -11.722 1.00 92.56 90 LEU A O 1
ATOM 748 N N . LEU A 1 91 ? 10.749 6.714 -9.665 1.00 90.31 91 LEU A N 1
ATOM 749 C CA . LEU A 1 91 ? 9.512 7.400 -10.066 1.00 90.31 91 LEU A CA 1
ATOM 750 C C . LEU A 1 91 ? 9.731 8.612 -10.983 1.00 90.31 91 LEU A C 1
ATOM 752 O O . LEU A 1 91 ? 8.771 9.121 -11.553 1.00 90.31 91 LEU A O 1
ATOM 756 N N . LYS A 1 92 ? 10.970 9.098 -11.120 1.00 87.50 92 LYS A N 1
ATOM 757 C CA . LYS A 1 92 ? 11.287 10.247 -11.980 1.00 87.50 92 LYS A CA 1
ATOM 758 C C . LYS A 1 92 ? 11.411 9.876 -13.455 1.00 87.50 92 LYS A C 1
ATOM 760 O O . LYS A 1 92 ? 11.466 10.783 -14.282 1.00 87.50 92 LYS A O 1
ATOM 765 N N . THR A 1 93 ? 11.477 8.588 -13.798 1.00 85.56 93 THR A N 1
ATOM 766 C CA . THR A 1 93 ? 11.490 8.177 -15.205 1.00 85.56 93 THR A CA 1
ATOM 767 C C . THR A 1 93 ? 10.121 8.448 -15.812 1.00 85.56 93 THR A C 1
ATOM 769 O O . THR A 1 93 ? 9.146 7.791 -15.457 1.00 85.56 93 THR A O 1
ATOM 772 N N . ASN A 1 94 ? 10.050 9.416 -16.718 1.00 79.88 94 ASN A N 1
ATOM 773 C CA . ASN A 1 94 ? 8.833 9.740 -17.446 1.00 79.88 94 ASN A CA 1
ATOM 774 C C . ASN A 1 94 ? 8.985 9.249 -18.887 1.00 79.88 94 ASN A C 1
ATOM 776 O O . ASN A 1 94 ? 9.590 9.931 -19.711 1.00 79.88 94 ASN A O 1
ATOM 780 N N . LEU A 1 95 ? 8.486 8.046 -19.164 1.00 88.06 95 LEU A N 1
ATOM 781 C CA . LEU A 1 95 ? 8.510 7.443 -20.493 1.00 88.06 95 LEU A CA 1
ATOM 782 C C . LEU A 1 95 ? 7.073 7.150 -20.925 1.00 88.06 95 LEU A C 1
ATOM 784 O O . LEU A 1 95 ? 6.304 6.560 -20.166 1.00 88.06 95 LEU A O 1
ATOM 788 N N . LEU A 1 96 ? 6.710 7.556 -22.143 1.00 87.31 96 LEU A N 1
ATOM 789 C CA . LEU A 1 96 ? 5.400 7.237 -22.712 1.00 87.31 96 LEU A CA 1
ATOM 790 C C . LEU A 1 96 ? 5.198 5.719 -22.741 1.00 87.31 96 LEU A C 1
ATOM 792 O O . LEU A 1 96 ? 6.104 4.976 -23.107 1.00 87.31 96 LEU A O 1
ATOM 796 N N . GLY A 1 97 ? 4.014 5.257 -22.337 1.00 88.69 97 GLY A N 1
ATOM 797 C CA . GLY A 1 97 ? 3.745 3.825 -22.195 1.00 88.69 97 GLY A CA 1
ATOM 798 C C . GLY A 1 97 ? 4.150 3.220 -20.858 1.00 88.69 97 GLY A C 1
ATOM 799 O O . GLY A 1 97 ? 3.895 2.037 -20.646 1.00 88.69 97 GLY A O 1
ATOM 800 N N . VAL A 1 98 ? 4.760 3.998 -19.959 1.00 92.75 98 VAL A N 1
ATOM 801 C CA . VAL A 1 98 ? 5.146 3.550 -18.621 1.00 92.75 98 VAL A CA 1
ATOM 802 C C . VAL A 1 98 ? 4.337 4.296 -17.572 1.00 92.75 98 VAL A C 1
ATOM 804 O O . VAL A 1 98 ? 4.500 5.496 -17.370 1.00 92.75 98 VAL A O 1
ATOM 807 N N . GLN A 1 99 ? 3.504 3.561 -16.843 1.00 92.88 99 GLN A N 1
ATOM 808 C CA . GLN A 1 99 ? 2.837 4.065 -15.651 1.00 92.88 99 GLN A CA 1
ATOM 809 C C . GLN A 1 99 ? 3.566 3.562 -14.408 1.00 92.88 99 GLN A C 1
ATOM 811 O O . GLN A 1 99 ? 3.770 2.361 -14.241 1.00 92.88 99 GLN A O 1
ATOM 816 N N . LEU A 1 100 ? 3.933 4.478 -13.515 1.00 94.25 100 LEU A N 1
ATOM 817 C CA . LEU A 1 100 ? 4.635 4.152 -12.279 1.00 94.25 100 LEU A CA 1
ATOM 818 C C . LEU A 1 100 ? 3.720 4.323 -11.073 1.00 94.25 100 LEU A C 1
ATOM 820 O O . LEU A 1 100 ? 3.011 5.320 -10.947 1.00 94.25 100 LEU A O 1
ATOM 824 N N . GLN A 1 101 ? 3.780 3.363 -10.160 1.00 93.56 101 GLN A N 1
ATOM 825 C CA . GLN A 1 101 ? 3.084 3.405 -8.886 1.00 93.56 101 GLN A CA 1
ATOM 826 C C . GLN A 1 101 ? 4.072 3.171 -7.748 1.00 93.56 101 GLN A C 1
ATOM 828 O O . GLN A 1 101 ? 4.850 2.214 -7.759 1.00 93.56 101 GLN A O 1
ATOM 833 N N . PHE A 1 102 ? 4.019 4.050 -6.749 1.00 93.56 102 PHE A N 1
ATOM 834 C CA . PHE A 1 102 ? 4.785 3.909 -5.521 1.00 93.56 102 PHE A CA 1
ATOM 835 C C . PHE A 1 102 ? 3.994 3.098 -4.505 1.00 93.56 102 PHE A C 1
ATOM 837 O O . PHE A 1 102 ? 2.855 3.433 -4.173 1.00 93.56 102 PHE A O 1
ATOM 844 N N . GLN A 1 103 ? 4.603 2.026 -4.022 1.00 94.19 103 GLN A N 1
ATOM 845 C CA . GLN A 1 103 ? 4.000 1.117 -3.069 1.00 94.19 103 GLN A CA 1
ATOM 846 C C . GLN A 1 103 ? 4.910 0.930 -1.864 1.00 94.19 103 GLN A C 1
ATOM 848 O O . GLN A 1 103 ? 6.139 0.986 -1.959 1.00 94.19 103 GLN A O 1
ATOM 853 N N . VAL A 1 104 ? 4.292 0.703 -0.716 1.00 93.12 104 VAL A N 1
ATOM 854 C CA . VAL A 1 104 ? 4.984 0.473 0.545 1.00 93.12 104 VAL A CA 1
ATOM 855 C C . VAL A 1 104 ? 4.481 -0.806 1.176 1.00 93.12 104 VAL A C 1
ATOM 857 O O . VAL A 1 104 ? 3.321 -1.186 1.031 1.00 93.12 104 VAL A O 1
ATOM 860 N N . LYS A 1 105 ? 5.377 -1.465 1.897 1.00 92.50 105 LYS A N 1
ATOM 861 C CA . LYS A 1 105 ? 5.010 -2.484 2.864 1.00 92.50 105 LYS A CA 1
ATOM 862 C C . LYS A 1 105 ? 5.121 -1.855 4.242 1.00 92.50 105 LYS A C 1
ATOM 864 O O . LYS A 1 105 ? 6.145 -1.246 4.566 1.00 92.50 105 LYS A O 1
ATOM 869 N N . GLN A 1 106 ? 4.054 -1.949 5.021 1.00 89.31 106 GLN A N 1
ATOM 870 C CA . GLN A 1 106 ? 3.920 -1.268 6.302 1.00 89.31 106 GLN A CA 1
ATOM 871 C C . GLN A 1 106 ? 3.661 -2.270 7.418 1.00 89.31 106 GLN A C 1
ATOM 873 O O . GLN A 1 106 ? 3.017 -3.292 7.206 1.00 89.31 106 GLN A O 1
ATOM 878 N N . ASN A 1 107 ? 4.147 -1.943 8.609 1.00 89.50 107 ASN A N 1
ATOM 879 C CA . ASN A 1 107 ? 3.967 -2.750 9.800 1.00 89.50 107 ASN A CA 1
ATOM 880 C C . ASN A 1 107 ? 3.448 -1.892 10.959 1.00 89.50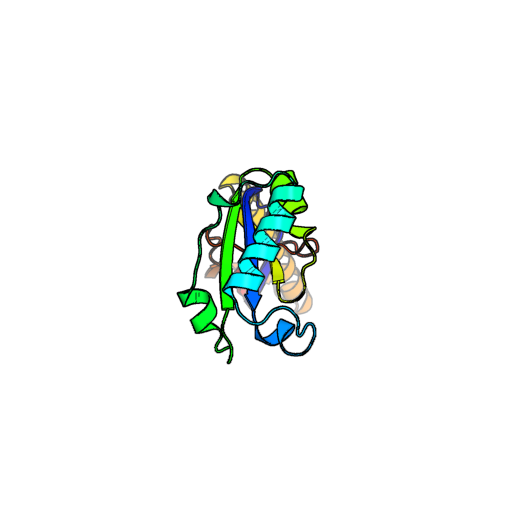 107 ASN A C 1
ATOM 882 O O . ASN A 1 107 ? 4.035 -0.861 11.293 1.00 89.50 107 ASN A O 1
ATOM 886 N N . VAL A 1 108 ? 2.376 -2.350 11.597 1.00 89.56 108 VAL A N 1
ATOM 887 C CA . VAL A 1 108 ? 1.908 -1.874 12.902 1.00 89.56 108 VAL A CA 1
ATOM 888 C C . VAL A 1 108 ? 2.675 -2.625 13.991 1.00 89.56 108 VAL A C 1
ATOM 890 O O . VAL A 1 108 ? 2.671 -3.858 14.013 1.00 89.56 108 VAL A O 1
ATOM 893 N N . SER A 1 109 ? 3.333 -1.906 14.903 1.00 90.00 109 SER A N 1
ATOM 894 C CA . SER A 1 109 ? 3.947 -2.529 16.081 1.00 90.00 109 SER A CA 1
ATOM 895 C C . SER A 1 109 ? 2.868 -2.959 17.093 1.00 90.00 109 SER A C 1
ATOM 897 O O . SER A 1 109 ? 1.818 -2.316 17.175 1.00 90.00 109 SER A O 1
ATOM 899 N N . PRO A 1 110 ? 3.101 -4.002 17.914 1.00 90.44 110 PRO A N 1
ATOM 900 C CA . PRO A 1 110 ? 2.156 -4.382 18.968 1.00 90.44 110 PRO A CA 1
ATOM 901 C C . PRO A 1 110 ? 1.810 -3.229 19.923 1.00 90.44 110 PRO A C 1
ATOM 903 O O . PRO A 1 110 ? 0.667 -3.116 20.362 1.00 90.44 110 PRO A O 1
ATOM 906 N N . GLU A 1 111 ? 2.780 -2.353 20.198 1.00 93.12 111 GLU A N 1
ATOM 907 C CA . GLU A 1 111 ? 2.595 -1.178 21.052 1.00 93.12 111 GLU A CA 1
ATOM 908 C C . GLU A 1 111 ? 1.680 -0.135 20.398 1.00 93.12 111 GLU A C 1
ATOM 910 O O . GLU A 1 111 ? 0.675 0.253 20.990 1.00 93.12 111 GLU A O 1
ATOM 915 N N . ASN A 1 112 ? 1.945 0.244 19.143 1.00 91.75 112 ASN A N 1
ATOM 916 C CA . ASN A 1 112 ? 1.106 1.201 18.413 1.00 91.75 112 ASN A CA 1
ATOM 917 C C . ASN A 1 112 ? -0.326 0.681 18.257 1.00 91.75 112 ASN A C 1
ATOM 919 O O . ASN A 1 112 ? -1.284 1.439 18.396 1.00 91.75 112 ASN A O 1
ATOM 923 N N . ASN A 1 113 ? -0.481 -0.625 18.023 1.00 91.38 113 ASN A N 1
ATOM 924 C CA . ASN A 1 113 ? -1.791 -1.260 17.957 1.00 91.38 113 ASN A CA 1
ATOM 925 C C . ASN A 1 113 ? -2.553 -1.136 19.285 1.00 91.38 113 ASN A C 1
ATOM 927 O O . ASN A 1 113 ? -3.743 -0.831 19.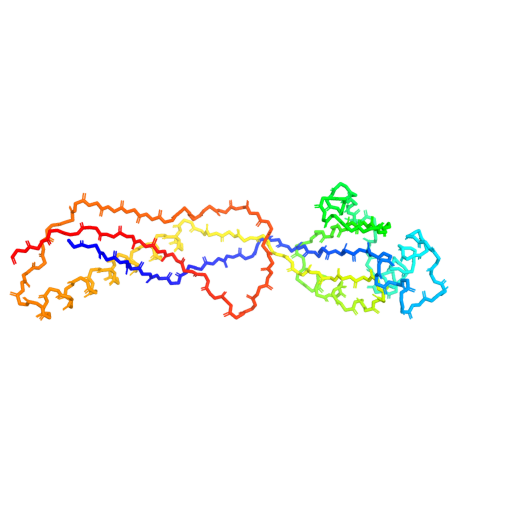290 1.00 91.38 113 ASN A O 1
ATOM 931 N N . LYS A 1 114 ? -1.872 -1.356 20.416 1.00 92.69 114 LYS A N 1
ATOM 932 C CA . LYS A 1 114 ? -2.465 -1.234 21.753 1.00 92.69 114 LYS A CA 1
ATOM 933 C C . LYS A 1 114 ? -2.869 0.208 22.063 1.00 92.69 114 LYS A C 1
ATOM 935 O O . LYS A 1 114 ? -3.964 0.426 22.577 1.00 92.69 114 LYS A O 1
ATOM 940 N N . ILE A 1 115 ? -2.016 1.177 21.726 1.00 94.88 115 ILE A N 1
ATOM 941 C CA . ILE A 1 115 ? -2.301 2.611 21.886 1.00 94.88 115 ILE A CA 1
ATOM 942 C C . ILE A 1 115 ? -3.552 2.994 21.086 1.00 94.88 115 ILE A C 1
ATOM 944 O O . ILE A 1 115 ? -4.499 3.540 21.653 1.00 94.88 115 ILE A O 1
ATOM 948 N N . ALA A 1 116 ? -3.592 2.648 19.797 1.00 94.44 116 ALA A N 1
ATOM 949 C CA . ALA A 1 116 ? -4.720 2.958 18.924 1.00 94.44 116 ALA A CA 1
ATOM 950 C C . ALA A 1 116 ? -6.017 2.268 19.383 1.00 94.44 116 ALA A C 1
ATOM 952 O O . ALA A 1 116 ? -7.077 2.889 19.389 1.00 94.44 116 ALA A O 1
ATOM 953 N N . LEU A 1 117 ? -5.943 1.008 19.825 1.00 94.44 117 LEU A N 1
ATOM 954 C CA . LEU A 1 117 ? -7.104 0.274 20.331 1.00 94.44 117 LEU A CA 1
ATOM 955 C C . LEU A 1 117 ? -7.706 0.940 21.574 1.00 94.44 117 LEU A C 1
ATOM 957 O O . LEU A 1 117 ? -8.921 1.126 21.639 1.00 94.44 117 LEU A O 1
ATOM 961 N N . ASN A 1 118 ? -6.868 1.316 22.542 1.00 96.00 118 ASN A N 1
ATOM 962 C CA . ASN A 1 118 ? -7.325 1.994 23.753 1.00 96.00 118 ASN A CA 1
ATOM 963 C C . ASN A 1 118 ? -7.986 3.335 23.417 1.00 96.00 118 ASN A C 1
ATOM 965 O O . ASN A 1 118 ? -9.097 3.596 23.873 1.00 96.00 118 ASN A O 1
ATOM 969 N N . ALA A 1 119 ? -7.354 4.137 22.557 1.00 97.25 119 ALA A N 1
ATOM 970 C CA . ALA A 1 119 ? -7.902 5.419 22.125 1.00 97.25 119 ALA A CA 1
ATOM 971 C C . ALA A 1 119 ? -9.242 5.262 21.382 1.00 97.25 119 ALA A C 1
ATOM 973 O O . ALA A 1 119 ? -10.179 6.021 21.627 1.00 97.25 119 ALA A O 1
ATOM 974 N N . ALA A 1 120 ? -9.378 4.250 20.518 1.00 96.94 120 ALA A N 1
ATOM 975 C CA . ALA A 1 120 ? -10.624 3.989 19.800 1.00 96.94 120 ALA A CA 1
ATOM 976 C C . ALA A 1 120 ? -11.753 3.544 20.750 1.00 96.94 120 ALA A C 1
ATOM 978 O O . ALA A 1 120 ? -12.900 3.956 20.582 1.00 96.94 120 ALA A O 1
ATOM 979 N N . LEU A 1 121 ? -11.442 2.743 21.776 1.00 97.00 121 LEU A N 1
ATOM 980 C CA . LEU A 1 121 ? -12.408 2.345 22.809 1.00 97.00 121 LEU A CA 1
ATOM 981 C C . LEU A 1 121 ? -12.845 3.531 23.680 1.00 97.00 121 LEU A C 1
ATOM 983 O O . LEU A 1 121 ? -14.030 3.657 23.995 1.00 97.00 121 LEU A O 1
ATOM 987 N N . GLU A 1 122 ? -11.917 4.416 24.049 1.00 97.81 122 GLU A N 1
ATOM 988 C CA . GLU A 1 122 ? -12.231 5.653 24.772 1.00 97.81 122 GLU A CA 1
ATOM 989 C C . GLU A 1 122 ? -13.113 6.585 23.934 1.00 97.81 122 GLU A C 1
ATOM 991 O O . GLU A 1 122 ? -14.117 7.094 24.437 1.00 97.81 122 GLU A O 1
ATOM 996 N N . ASN A 1 123 ? -12.801 6.740 22.644 1.00 98.19 123 ASN A N 1
ATOM 997 C CA . ASN A 1 123 ? -13.609 7.508 21.702 1.00 98.19 123 ASN A CA 1
ATOM 998 C C . ASN A 1 123 ? -15.032 6.933 21.560 1.00 98.19 123 ASN A C 1
ATOM 1000 O O . ASN A 1 123 ? -16.005 7.677 21.693 1.00 98.19 123 ASN A O 1
ATOM 1004 N N . ALA A 1 124 ? -15.164 5.610 21.391 1.00 97.94 124 ALA A N 1
ATOM 1005 C CA . ALA A 1 124 ? -16.461 4.929 21.341 1.00 97.94 124 ALA A CA 1
ATOM 1006 C C . ALA A 1 124 ? -17.284 5.190 22.611 1.00 97.94 124 ALA A C 1
ATOM 1008 O O . ALA A 1 124 ? -18.467 5.525 22.536 1.00 97.94 124 ALA A O 1
ATOM 1009 N N . LYS A 1 125 ? -16.654 5.071 23.786 1.00 97.88 125 LYS A N 1
ATOM 1010 C CA . LYS A 1 125 ? -17.311 5.309 25.074 1.00 97.88 125 LYS A CA 1
ATOM 1011 C C . LYS A 1 125 ? -17.770 6.759 25.216 1.00 97.88 125 LYS A C 1
ATOM 1013 O O . LYS A 1 125 ? -18.898 6.985 25.647 1.00 97.88 125 LYS A O 1
ATOM 1018 N N . ALA A 1 126 ? -16.927 7.727 24.859 1.00 98.00 126 ALA A N 1
ATOM 1019 C CA . ALA A 1 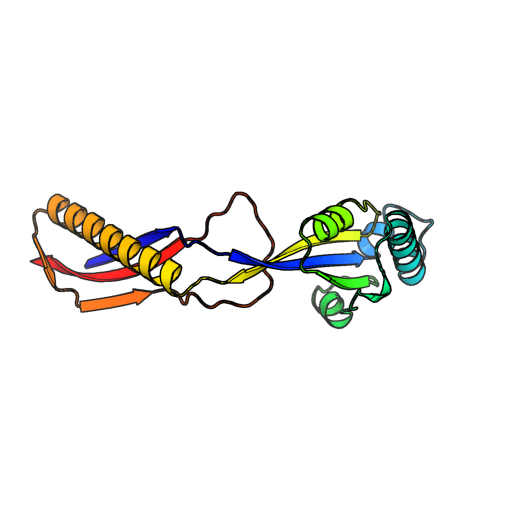126 ? -17.277 9.144 24.924 1.00 98.00 126 ALA A CA 1
ATOM 1020 C C . ALA A 1 126 ? -18.498 9.457 24.045 1.00 98.00 126 ALA A C 1
ATOM 1022 O O . ALA A 1 126 ? -19.444 10.090 24.513 1.00 98.00 126 ALA A O 1
ATOM 1023 N N . TYR A 1 127 ? -18.523 8.927 22.819 1.00 97.44 127 TYR A N 1
ATOM 1024 C CA . TYR A 1 127 ? -19.652 9.111 21.911 1.00 97.44 127 TYR A CA 1
ATOM 1025 C C . TYR A 1 127 ? -20.932 8.424 22.414 1.00 97.44 127 TYR A C 1
ATOM 1027 O O . TYR A 1 127 ? -22.012 9.009 22.383 1.00 97.44 127 TYR A O 1
ATOM 1035 N N . ALA A 1 128 ? -20.820 7.212 22.966 1.00 97.50 128 ALA A N 1
ATOM 1036 C CA . ALA A 1 128 ? -21.938 6.522 23.607 1.00 97.50 128 ALA A CA 1
ATOM 1037 C C . ALA A 1 128 ? -22.532 7.324 24.779 1.00 97.50 128 ALA A C 1
ATOM 1039 O O . ALA A 1 128 ? -23.751 7.431 24.897 1.00 97.50 128 ALA A O 1
ATOM 1040 N N . MET A 1 129 ? -21.684 7.915 25.628 1.00 97.12 129 MET A N 1
ATOM 1041 C CA . MET A 1 129 ? -22.134 8.770 26.733 1.00 97.12 129 MET A CA 1
ATOM 1042 C C . MET A 1 129 ? -22.873 10.015 26.230 1.00 97.12 129 MET A C 1
ATOM 1044 O O . MET A 1 129 ? -23.888 10.397 26.813 1.00 97.12 129 MET A O 1
ATOM 1048 N N . GLU A 1 130 ? -22.388 10.637 25.154 1.00 96.94 130 GLU A N 1
ATOM 1049 C CA . GLU A 1 130 ? -23.045 11.789 24.535 1.00 96.94 130 GLU A CA 1
ATOM 1050 C C . GLU A 1 130 ? -24.426 11.419 23.980 1.00 96.94 130 GLU A C 1
ATOM 1052 O O . GLU A 1 130 ? -25.408 12.085 24.305 1.00 96.94 130 GLU A O 1
ATOM 1057 N N . LEU A 1 131 ? -24.528 10.305 23.249 1.00 96.06 131 LEU A N 1
ATOM 1058 C CA . LEU A 1 131 ? -25.802 9.797 22.733 1.00 96.06 131 LEU A CA 1
ATOM 1059 C C . LEU A 1 131 ? -26.808 9.516 23.854 1.00 96.06 131 LEU A C 1
ATOM 1061 O O . LEU A 1 131 ? -27.961 9.939 23.760 1.00 96.06 131 LEU A O 1
ATOM 1065 N N . CYS A 1 132 ? -26.375 8.849 24.929 1.00 96.38 132 CYS A N 1
ATOM 1066 C CA . CYS A 1 132 ? -27.225 8.577 26.087 1.00 96.38 132 CYS A CA 1
ATOM 1067 C C . CYS A 1 132 ? -27.737 9.873 26.734 1.00 96.38 132 CYS A C 1
ATOM 1069 O O . CYS A 1 132 ? -28.931 10.001 27.014 1.00 96.38 132 CYS A O 1
ATOM 1071 N N . LYS A 1 133 ? -26.861 10.874 26.892 1.00 95.81 133 LYS A N 1
ATOM 1072 C CA . LYS A 1 133 ? -27.230 12.191 27.425 1.00 95.81 133 LYS A CA 1
ATOM 1073 C C . LYS A 1 133 ? -28.263 12.898 26.543 1.00 95.81 133 LYS A C 1
ATOM 1075 O O . LYS A 1 133 ? -29.193 13.496 27.078 1.00 95.81 133 LYS A O 1
ATOM 1080 N N . THR A 1 134 ? -28.137 12.818 25.217 1.00 96.75 134 THR A N 1
ATOM 1081 C CA . THR A 1 134 ? -29.089 13.428 24.272 1.00 96.75 134 THR A CA 1
ATOM 1082 C C . THR A 1 134 ? -30.498 12.847 24.395 1.00 96.75 134 THR A C 1
ATOM 1084 O O . THR A 1 134 ? -31.469 13.581 24.217 1.00 96.75 134 THR A O 1
ATOM 1087 N N . ILE A 1 135 ? -30.627 11.560 24.725 1.00 95.31 135 ILE A N 1
ATOM 1088 C CA . ILE A 1 135 ? -31.926 10.880 24.875 1.00 95.31 135 ILE A CA 1
ATOM 1089 C C . ILE A 1 135 ? -32.356 10.691 26.339 1.00 95.31 135 ILE A C 1
ATOM 1091 O O . ILE A 1 135 ? -33.336 9.998 26.596 1.00 95.31 135 ILE A O 1
ATOM 1095 N N . ASN A 1 136 ? -31.653 11.326 27.286 1.00 95.31 136 ASN A N 1
ATOM 1096 C CA . ASN A 1 136 ? -31.933 11.289 28.724 1.00 95.31 136 ASN A CA 1
ATOM 1097 C C . ASN A 1 136 ? -31.987 9.863 29.320 1.00 95.31 136 ASN A C 1
ATOM 1099 O O . ASN A 1 136 ? -32.895 9.533 30.080 1.00 95.31 136 ASN A O 1
ATOM 1103 N N . THR A 1 137 ? -31.011 9.029 28.956 1.00 95.44 137 THR A N 1
ATOM 1104 C CA . THR A 1 137 ? -30.793 7.664 29.478 1.00 95.44 137 THR A CA 1
ATOM 1105 C C . THR A 1 137 ? -29.364 7.556 30.023 1.00 95.44 137 THR A C 1
ATOM 1107 O O . THR A 1 137 ? -28.520 8.413 29.742 1.00 95.44 137 THR A O 1
ATOM 1110 N N . GLU A 1 138 ? -29.055 6.502 30.772 1.00 95.50 138 GLU A N 1
ATOM 1111 C CA . GLU A 1 138 ? -27.702 6.214 31.246 1.00 95.50 138 GLU A CA 1
ATOM 1112 C C . GLU A 1 138 ? -27.002 5.165 30.370 1.00 95.50 138 GLU A C 1
ATOM 1114 O O . GLU A 1 138 ? -27.620 4.270 29.782 1.00 95.50 138 GLU A O 1
ATOM 1119 N N . LEU A 1 139 ? -25.674 5.267 30.279 1.00 95.88 139 LEU A N 1
ATOM 1120 C CA . LEU A 1 139 ? -24.864 4.282 29.568 1.00 95.88 139 LEU A CA 1
ATOM 1121 C C . LEU A 1 139 ? -24.725 3.008 30.412 1.00 95.88 139 LEU A C 1
ATOM 1123 O O . LEU A 1 139 ? -24.211 3.056 31.529 1.00 95.88 139 LEU A O 1
ATOM 1127 N N . GLY A 1 140 ? -25.140 1.868 29.861 1.00 95.44 140 GLY A N 1
ATOM 1128 C CA . GLY A 1 140 ? -25.043 0.568 30.519 1.00 95.44 140 GLY A CA 1
ATOM 1129 C C . GLY A 1 140 ? -23.755 -0.207 30.212 1.00 95.44 140 GLY A C 1
ATOM 1130 O O . GLY A 1 140 ? -22.744 0.337 29.762 1.00 95.44 140 GLY A O 1
ATOM 1131 N N . ASN A 1 141 ? -23.794 -1.520 30.458 1.00 96.38 141 ASN A N 1
ATOM 1132 C CA . ASN A 1 141 ? -22.649 -2.419 30.281 1.00 96.38 141 ASN A CA 1
ATOM 1133 C C . ASN A 1 141 ? -22.331 -2.683 28.801 1.00 96.38 141 ASN A C 1
ATOM 1135 O O . ASN A 1 141 ? -23.191 -2.578 27.929 1.00 96.38 141 ASN A O 1
ATOM 1139 N N . ILE A 1 142 ? -21.092 -3.092 28.519 1.00 97.25 142 ILE A N 1
ATOM 1140 C CA . ILE A 1 142 ? -20.693 -3.570 27.189 1.00 97.25 142 ILE A CA 1
ATOM 1141 C C . ILE A 1 142 ? -21.207 -5.000 26.986 1.00 97.25 142 ILE A C 1
ATOM 1143 O O . ILE A 1 142 ? -20.976 -5.874 27.819 1.00 97.25 142 ILE A O 1
ATOM 1147 N N . HIS A 1 143 ? -21.857 -5.248 25.851 1.00 96.19 143 HIS A N 1
ATOM 1148 C CA . HIS A 1 143 ? -22.315 -6.569 25.416 1.00 96.19 143 HIS A CA 1
ATOM 1149 C C . HIS A 1 143 ? -21.410 -7.206 24.367 1.00 96.19 143 HIS A C 1
ATOM 1151 O O . HIS A 1 143 ? -21.243 -8.423 24.360 1.00 96.19 143 HIS A O 1
ATOM 1157 N N . ALA A 1 144 ? -20.851 -6.402 23.464 1.00 96.75 144 ALA A N 1
ATOM 1158 C CA . ALA A 1 144 ? -19.999 -6.895 22.395 1.00 96.75 144 ALA A CA 1
ATOM 1159 C C . ALA A 1 144 ? -18.972 -5.841 21.989 1.00 96.75 144 ALA A C 1
ATOM 1161 O O . ALA A 1 144 ? -19.254 -4.641 22.007 1.00 96.75 144 ALA A O 1
ATOM 1162 N N . ILE A 1 145 ? -17.797 -6.318 21.588 1.00 96.00 145 ILE A N 1
ATOM 1163 C CA . ILE A 1 145 ? -16.747 -5.525 20.957 1.00 96.00 145 ILE A CA 1
ATOM 1164 C C . ILE A 1 145 ? -16.330 -6.274 19.698 1.00 96.00 145 ILE A C 1
ATOM 1166 O O . ILE A 1 145 ? -16.121 -7.486 19.730 1.00 96.00 145 ILE A O 1
ATOM 1170 N N . SER A 1 146 ? -16.198 -5.548 18.598 1.00 94.62 146 SER A N 1
ATOM 1171 C CA . SER A 1 146 ? -15.568 -6.042 17.378 1.00 94.62 146 SER A CA 1
ATOM 1172 C C . SER A 1 146 ? -14.647 -4.967 16.823 1.00 94.62 146 SER A C 1
ATOM 1174 O O . SER A 1 146 ? -14.886 -3.776 17.018 1.00 94.62 146 SER A O 1
ATOM 1176 N N . SER A 1 147 ? -13.589 -5.375 16.141 1.00 90.12 147 SER A N 1
ATOM 1177 C CA . SER A 1 147 ? -12.695 -4.462 15.440 1.00 90.12 147 SER A CA 1
ATOM 1178 C C . SER A 1 147 ? -12.402 -5.007 14.058 1.00 90.12 147 SER A C 1
ATOM 1180 O O . SER A 1 147 ? -12.536 -6.206 13.798 1.00 90.12 147 SER A O 1
ATOM 1182 N N . ASN A 1 148 ? -11.944 -4.122 13.187 1.00 80.56 148 ASN A N 1
ATOM 1183 C CA . ASN A 1 148 ? -11.341 -4.544 11.936 1.00 80.56 148 ASN A CA 1
ATOM 1184 C C . ASN A 1 148 ? -10.067 -5.323 12.268 1.00 80.56 148 ASN A C 1
ATOM 1186 O O . ASN A 1 148 ? -9.447 -5.117 13.319 1.00 80.56 148 ASN A O 1
ATOM 1190 N N . ALA A 1 149 ? -9.669 -6.213 11.370 1.00 70.12 149 ALA A N 1
ATOM 1191 C CA . ALA A 1 149 ? -8.382 -6.849 11.511 1.00 70.12 149 ALA A CA 1
ATOM 1192 C C . ALA A 1 149 ? -7.271 -5.886 11.082 1.00 70.12 149 ALA A C 1
ATOM 1194 O O . ALA A 1 149 ? -7.300 -5.346 9.979 1.00 70.12 149 ALA A O 1
ATOM 1195 N N . ASN A 1 150 ? -6.270 -5.712 11.942 1.00 67.56 150 ASN A N 1
ATOM 1196 C CA . ASN A 1 150 ? -5.135 -4.820 11.700 1.00 67.56 150 ASN A CA 1
ATOM 1197 C C . ASN A 1 150 ? -3.958 -5.609 11.111 1.00 67.56 150 ASN A C 1
ATOM 1199 O O . ASN A 1 150 ? -2.825 -5.489 11.581 1.00 67.56 150 ASN A O 1
ATOM 1203 N N . TYR A 1 151 ? -4.235 -6.503 10.156 1.00 61.12 151 TYR A N 1
ATOM 1204 C CA . TYR A 1 151 ? -3.199 -7.372 9.611 1.00 61.12 151 TYR A CA 1
ATOM 1205 C C . TYR A 1 151 ? -2.199 -6.559 8.792 1.00 61.12 151 TYR A C 1
ATOM 1207 O O . TYR A 1 151 ? -2.552 -5.846 7.852 1.00 61.12 151 TYR A O 1
ATOM 1215 N N . ASN A 1 152 ? -0.931 -6.713 9.155 1.00 66.94 152 ASN A N 1
ATOM 1216 C CA . ASN A 1 152 ? 0.180 -6.388 8.284 1.00 66.94 152 ASN A CA 1
ATOM 1217 C C . ASN A 1 152 ? 0.260 -7.495 7.235 1.00 66.94 152 ASN A C 1
ATOM 1219 O O . ASN A 1 152 ? 0.500 -8.642 7.599 1.00 66.94 152 ASN A O 1
ATOM 1223 N N . ASP A 1 153 ? -0.001 -7.159 5.975 1.00 68.00 153 ASP A N 1
ATOM 1224 C CA . ASP A 1 153 ? 0.841 -7.531 4.832 1.00 68.00 153 ASP A CA 1
ATOM 1225 C C . ASP A 1 153 ? 0.030 -7.651 3.547 1.00 68.00 153 ASP A C 1
ATOM 1227 O O . ASP A 1 153 ? -0.437 -8.718 3.165 1.00 68.00 153 ASP A O 1
ATOM 1231 N N . ASP A 1 154 ? 0.005 -6.549 2.810 1.00 77.88 154 ASP A N 1
ATOM 1232 C CA . ASP A 1 154 ? 0.317 -6.594 1.390 1.00 77.88 154 ASP A CA 1
ATOM 1233 C C . ASP A 1 154 ? 0.993 -5.268 1.021 1.00 77.88 154 ASP A C 1
ATOM 1235 O O . ASP A 1 154 ? 1.092 -4.336 1.826 1.00 77.88 154 ASP A O 1
ATOM 1239 N N . TRP A 1 155 ? 1.506 -5.188 -0.192 1.00 90.31 155 TRP A N 1
ATOM 1240 C CA . TRP A 1 155 ? 1.966 -3.946 -0.775 1.00 90.31 155 TRP A CA 1
ATOM 1241 C C . TRP A 1 155 ? 0.789 -3.005 -1.008 1.00 90.31 155 TRP A C 1
ATOM 1243 O O . TRP A 1 155 ? -0.082 -3.269 -1.837 1.00 90.31 155 TRP A O 1
ATOM 1253 N N . THR A 1 156 ? 0.788 -1.867 -0.325 1.00 89.25 156 THR A N 1
ATOM 1254 C CA . THR A 1 156 ? -0.239 -0.840 -0.492 1.00 89.25 156 THR A CA 1
ATOM 1255 C C . THR A 1 156 ? 0.288 0.288 -1.360 1.00 89.25 156 THR A C 1
ATOM 1257 O O . THR A 1 156 ? 1.482 0.588 -1.373 1.00 89.25 156 THR A O 1
ATOM 1260 N N . SER A 1 157 ? -0.603 0.923 -2.117 1.00 89.62 157 SER A N 1
ATOM 1261 C CA . SER A 1 157 ? -0.248 2.161 -2.813 1.00 89.62 157 SER A CA 1
ATOM 1262 C C . 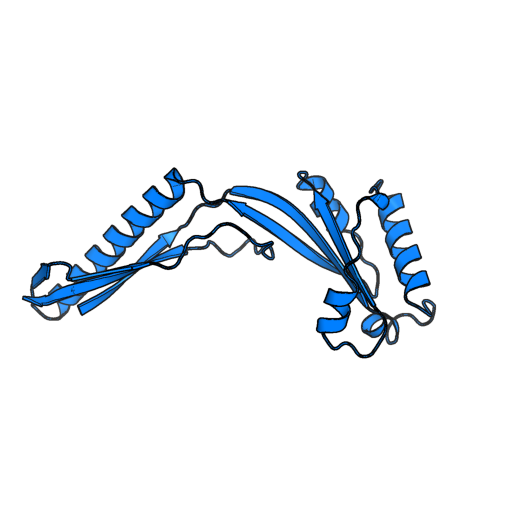SER A 1 157 ? -0.059 3.263 -1.785 1.00 89.62 157 SER A C 1
ATOM 1264 O O . SER A 1 157 ? -0.898 3.436 -0.904 1.00 89.62 157 SER A O 1
ATOM 1266 N N . TYR A 1 158 ? 1.048 3.988 -1.883 1.00 84.00 158 TYR A N 1
ATOM 1267 C CA . TYR A 1 158 ? 1.343 5.047 -0.934 1.00 84.00 158 TYR A CA 1
ATOM 1268 C C . TYR A 1 158 ? 0.544 6.308 -1.277 1.00 84.00 158 TYR A C 1
ATOM 1270 O O . TYR A 1 158 ? 0.726 6.889 -2.348 1.00 84.00 158 TYR A O 1
ATOM 1278 N N . TYR A 1 159 ? -0.289 6.751 -0.338 1.00 77.56 159 TYR A N 1
ATOM 1279 C CA . TYR A 1 159 ? -1.018 8.015 -0.400 1.00 77.56 159 TYR A CA 1
ATOM 1280 C C . TYR A 1 159 ? -0.600 8.877 0.792 1.00 77.56 159 TYR A C 1
ATOM 1282 O O . TYR A 1 159 ? -0.780 8.472 1.936 1.00 77.56 159 TYR A O 1
ATOM 1290 N N . ALA A 1 160 ? -0.010 10.046 0.528 1.00 71.62 160 ALA A N 1
ATOM 1291 C CA . ALA A 1 160 ? 0.570 10.889 1.577 1.00 71.62 160 ALA A CA 1
ATOM 1292 C C . ALA A 1 160 ? -0.481 11.519 2.509 1.00 71.62 160 ALA A C 1
ATOM 1294 O O . ALA A 1 160 ? -0.187 11.756 3.676 1.00 71.62 160 ALA A O 1
ATOM 1295 N N . ASP A 1 161 ? -1.695 11.746 2.005 1.00 76.31 161 ASP A N 1
ATOM 1296 C CA . ASP A 1 161 ? -2.737 12.503 2.711 1.00 76.31 161 ASP A CA 1
ATOM 1297 C C . ASP A 1 161 ? -3.714 11.613 3.497 1.00 76.31 161 ASP A C 1
ATOM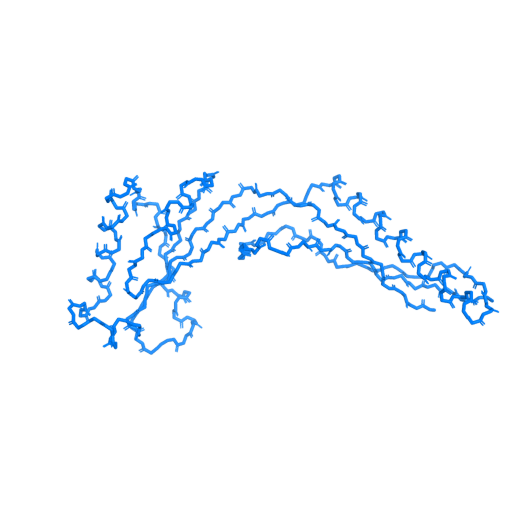 1299 O O . ASP A 1 161 ? -4.681 12.103 4.078 1.00 76.31 161 ASP A O 1
ATOM 1303 N N . TYR A 1 162 ? -3.490 10.295 3.514 1.00 77.44 162 TYR A N 1
ATOM 1304 C CA . TYR A 1 162 ? -4.364 9.346 4.194 1.00 77.44 162 TYR A CA 1
ATOM 1305 C C . TYR A 1 162 ? -3.708 8.815 5.470 1.00 77.44 162 TYR A C 1
ATOM 1307 O O . TYR A 1 162 ? -2.753 8.039 5.417 1.00 77.44 162 TYR A O 1
ATOM 1315 N N . GLN A 1 163 ? -4.253 9.204 6.625 1.00 82.56 163 GLN A N 1
ATOM 1316 C CA . GLN A 1 163 ? -3.932 8.571 7.899 1.00 82.56 163 GLN A CA 1
ATOM 1317 C C . GLN A 1 163 ? -4.927 7.443 8.158 1.00 82.56 163 GLN A C 1
ATOM 1319 O O . GLN A 1 163 ? -6.120 7.674 8.355 1.00 82.56 163 GLN A O 1
ATOM 1324 N N . GLU A 1 164 ? -4.426 6.214 8.158 1.00 86.31 164 GLU A N 1
ATOM 1325 C CA . GLU A 1 164 ? -5.246 5.046 8.444 1.00 86.31 164 GLU A CA 1
ATOM 1326 C C . GLU A 1 164 ? -5.752 5.070 9.889 1.00 86.31 164 GLU A C 1
ATOM 1328 O O . GLU A 1 164 ? -5.054 5.514 10.807 1.00 86.31 164 GLU A O 1
ATOM 1333 N N . GLN A 1 165 ? -6.979 4.594 10.086 1.00 90.56 165 GLN A N 1
ATOM 1334 C CA . GLN A 1 165 ? -7.625 4.553 11.392 1.00 90.56 165 GLN A CA 1
ATOM 1335 C C . GLN A 1 165 ? -7.920 3.117 11.808 1.00 90.56 165 GLN A C 1
ATOM 1337 O O . GLN A 1 165 ? -8.403 2.307 11.017 1.00 90.56 165 GLN A O 1
ATOM 1342 N N . LEU A 1 166 ? -7.686 2.827 13.084 1.00 92.75 166 LEU A N 1
ATOM 1343 C CA . LEU A 1 166 ? -8.231 1.655 13.749 1.00 92.75 166 LEU A CA 1
ATOM 1344 C C . LEU A 1 166 ? -9.654 1.994 14.187 1.00 92.75 166 LEU A C 1
ATOM 1346 O O . LEU A 1 166 ? -9.866 2.998 14.868 1.00 92.75 166 LEU A O 1
ATOM 1350 N N . THR A 1 167 ? -10.622 1.153 13.821 1.00 94.88 167 THR A N 1
ATOM 1351 C CA . THR A 1 167 ? -12.011 1.308 14.267 1.00 94.88 167 THR A CA 1
ATOM 1352 C C . THR A 1 167 ? -12.455 0.136 15.128 1.00 94.88 167 THR A C 1
ATOM 1354 O O . THR A 1 167 ? -12.160 -1.026 14.832 1.00 94.88 167 THR A O 1
ATOM 1357 N N . VAL A 1 168 ? -13.215 0.451 16.173 1.00 96.19 168 VAL A N 1
ATOM 1358 C CA . VAL A 1 168 ? -13.890 -0.518 17.037 1.00 96.19 168 VAL A CA 1
ATOM 1359 C C . VAL A 1 168 ? -15.384 -0.251 17.025 1.00 96.19 168 VAL A C 1
ATOM 1361 O O . VAL A 1 168 ? -15.817 0.894 17.125 1.00 96.19 168 VAL A O 1
ATOM 1364 N N . ASN A 1 169 ? -16.179 -1.309 16.939 1.00 97.31 169 ASN A N 1
ATOM 1365 C CA . ASN A 1 169 ? -17.616 -1.248 17.151 1.00 97.31 169 ASN A CA 1
ATOM 1366 C C . ASN A 1 169 ? -17.923 -1.835 18.522 1.00 97.31 169 ASN A C 1
ATOM 1368 O O . ASN A 1 169 ? -17.587 -2.992 18.796 1.00 97.31 169 ASN A O 1
ATOM 1372 N N . VAL A 1 170 ? -18.569 -1.040 19.369 1.00 97.56 170 VAL A N 1
ATOM 1373 C CA . VAL A 1 170 ? -18.936 -1.430 20.730 1.00 97.56 170 VAL A CA 1
ATOM 1374 C C . VAL A 1 170 ? -20.449 -1.375 20.875 1.00 97.56 170 VAL A C 1
ATOM 1376 O O . VAL A 1 170 ? -21.096 -0.396 20.500 1.00 97.56 170 VAL A O 1
ATOM 1379 N N . VAL A 1 171 ? -21.016 -2.444 21.426 1.00 97.81 171 VAL A N 1
ATOM 1380 C CA . VAL A 1 171 ? -22.441 -2.539 21.737 1.00 97.81 171 VAL A CA 1
ATOM 1381 C C . VAL A 1 171 ? -22.621 -2.371 23.238 1.00 97.81 171 VAL A C 1
ATOM 1383 O O . VAL A 1 171 ? -22.124 -3.189 24.008 1.00 97.81 171 VAL A O 1
ATOM 1386 N N . TYR A 1 172 ? -23.355 -1.338 23.642 1.00 97.00 172 TYR A N 1
ATOM 1387 C CA . TYR A 1 172 ? -23.709 -1.040 25.030 1.00 97.00 172 TYR A CA 1
ATOM 1388 C C . TYR A 1 172 ? -25.192 -1.313 25.304 1.00 97.00 172 TYR A C 1
ATOM 1390 O O . TYR A 1 172 ? -26.042 -1.116 24.423 1.00 97.00 172 TYR A O 1
ATOM 1398 N N . SER A 1 173 ? -25.526 -1.695 26.536 1.00 94.81 173 SER A N 1
ATOM 1399 C CA . SER A 1 173 ? -26.881 -1.529 27.076 1.00 94.81 173 SER A CA 1
ATOM 1400 C C . SER A 1 173 ? -27.194 -0.038 27.272 1.00 94.81 173 SER A C 1
ATOM 1402 O O . SER A 1 173 ? -26.288 0.788 27.390 1.00 94.81 173 SER A O 1
ATOM 1404 N N . MET A 1 174 ? -28.478 0.305 27.319 1.00 91.75 174 MET A N 1
ATOM 1405 C CA . MET A 1 174 ? -28.962 1.615 27.770 1.00 91.75 174 MET A CA 1
ATOM 1406 C C . MET A 1 174 ? -29.859 1.373 28.978 1.00 91.75 174 MET A C 1
ATOM 1408 O O . MET A 1 174 ? -30.602 0.387 28.965 1.00 91.75 174 MET A O 1
ATOM 1412 N N . ASN A 1 175 ? -29.759 2.238 29.985 1.00 84.75 175 ASN A N 1
ATOM 1413 C CA . ASN A 1 175 ? -30.501 2.139 31.240 1.00 84.75 175 ASN A CA 1
ATOM 1414 C C . ASN A 1 175 ? -31.420 3.344 31.441 1.00 84.75 175 ASN A C 1
ATOM 1416 O O . ASN A 1 175 ? -30.978 4.484 31.154 1.00 84.75 175 ASN A O 1
#

Secondary structure (DSSP, 8-state):
-EEEEEEE---EEEEEEEEEEEEHHHHHTT-TT--SHHHHHHHHHHHHHHTT--GGGPEE-HHHHHTTT-SS-EEEEEEEES-HHHHHHHTT---TTEEEEEEEEEE--HHHHHHHHHHHHHHHHHHHHHHHHHTT--EEEEEEEEE------SPEEP-TT---EEEEEEEEEE-